Protein AF-T2IJ38-F1 (afdb_monomer)

Organism: NCBI:txid423474

Solvent-accessible surface area (backbone atoms only — not comparable to full-atom values): 4598 Å² total; per-residue (Å²): 138,87,87,78,96,72,68,68,89,38,47,45,69,87,73,58,68,84,81,49,53,96,43,47,73,55,25,54,52,48,21,52,48,28,61,78,62,78,41,79,90,68,84,63,44,67,44,81,77,54,90,81,30,29,35,58,74,46,47,66,59,54,51,52,9,56,60,47,34,53,70,76,63,114

Structure (mmCIF, N/CA/C/O backbone):
data_AF-T2IJ38-F1
#
_entry.id   AF-T2IJ38-F1
#
loop_
_atom_site.group_PDB
_atom_site.id
_atom_site.type_symbol
_atom_site.label_atom_id
_atom_site.label_alt_id
_atom_site.label_comp_id
_atom_site.label_asym_id
_atom_site.label_entity_id
_atom_site.label_seq_id
_atom_site.pdbx_PDB_ins_code
_atom_site.Cartn_x
_atom_site.Cartn_y
_atom_site.Cartn_z
_atom_site.occupancy
_atom_site.B_iso_or_equiv
_atom_site.auth_seq_id
_atom_site.auth_comp_id
_atom_site.auth_asym_id
_atom_site.auth_atom_id
_atom_site.pdbx_PDB_model_num
ATOM 1 N N . MET A 1 1 ? -12.575 -16.433 5.411 1.00 69.19 1 MET A N 1
ATOM 2 C CA . MET A 1 1 ? -11.768 -15.203 5.296 1.00 69.19 1 MET A CA 1
ATOM 3 C C . MET A 1 1 ? -12.334 -14.478 4.107 1.00 69.19 1 MET A C 1
ATOM 5 O O . MET A 1 1 ? -12.391 -15.086 3.045 1.00 69.19 1 MET A O 1
ATOM 9 N N . ASP A 1 2 ? -12.798 -13.254 4.319 1.00 85.75 2 ASP A N 1
ATOM 10 C CA . ASP A 1 2 ? -13.503 -12.490 3.296 1.00 85.75 2 ASP A CA 1
ATOM 11 C C . ASP A 1 2 ? -12.578 -11.390 2.786 1.00 85.75 2 ASP A C 1
ATOM 13 O O . ASP A 1 2 ? -11.868 -10.758 3.573 1.00 85.75 2 ASP A O 1
ATOM 17 N N . PHE A 1 3 ? -12.576 -11.185 1.473 1.00 87.62 3 PHE A N 1
ATOM 18 C CA . PHE A 1 3 ? -11.795 -10.142 0.822 1.00 87.62 3 PHE A CA 1
ATOM 19 C C . PHE A 1 3 ? -12.718 -9.011 0.390 1.00 87.62 3 PHE A C 1
ATOM 21 O O . PHE A 1 3 ? -13.829 -9.245 -0.086 1.00 87.62 3 PHE A O 1
ATOM 28 N N . PHE A 1 4 ? -12.236 -7.783 0.548 1.00 89.69 4 PHE A N 1
ATOM 29 C CA . PHE A 1 4 ? -12.956 -6.574 0.178 1.00 89.69 4 PHE A CA 1
ATOM 30 C C . PHE A 1 4 ? -12.057 -5.723 -0.708 1.00 89.69 4 PHE A C 1
ATOM 32 O O . PHE A 1 4 ? -10.881 -5.542 -0.399 1.00 89.69 4 PHE A O 1
ATOM 39 N N . LEU A 1 5 ? -12.625 -5.186 -1.785 1.00 90.62 5 LEU A N 1
ATOM 40 C CA . LEU A 1 5 ? -11.973 -4.139 -2.559 1.00 90.62 5 LEU A CA 1
ATOM 41 C C . LEU A 1 5 ? -12.168 -2.817 -1.820 1.00 90.62 5 LEU A C 1
ATOM 43 O O . LEU A 1 5 ? -13.293 -2.438 -1.487 1.00 90.62 5 LEU A O 1
ATOM 47 N N . ILE A 1 6 ? -11.057 -2.161 -1.518 1.00 90.94 6 ILE A N 1
ATOM 48 C CA . ILE A 1 6 ? -10.995 -0.906 -0.777 1.00 90.94 6 ILE A CA 1
ATOM 49 C C . ILE A 1 6 ? -10.071 0.009 -1.567 1.00 90.94 6 ILE A C 1
ATOM 51 O O . ILE A 1 6 ? -9.026 -0.439 -2.037 1.00 90.94 6 ILE A O 1
ATOM 55 N N . ASP A 1 7 ? -10.461 1.272 -1.705 1.00 91.94 7 ASP A N 1
ATOM 56 C CA . ASP A 1 7 ? -9.593 2.269 -2.316 1.00 91.94 7 ASP A CA 1
ATOM 57 C C . ASP A 1 7 ? -8.387 2.530 -1.404 1.00 91.94 7 ASP A C 1
ATOM 59 O O . ASP A 1 7 ? -8.524 2.722 -0.188 1.00 91.94 7 ASP A O 1
ATOM 63 N N . VAL A 1 8 ? -7.192 2.466 -1.986 1.00 92.56 8 VAL A N 1
ATOM 64 C CA . VAL A 1 8 ? -5.917 2.531 -1.266 1.00 92.56 8 VAL A CA 1
ATOM 65 C C . VAL A 1 8 ? -5.780 3.874 -0.545 1.00 92.56 8 VAL A C 1
ATOM 67 O O . VAL A 1 8 ? -5.204 3.925 0.543 1.00 92.56 8 VAL A O 1
ATOM 70 N N . ASP A 1 9 ? -6.363 4.940 -1.096 1.00 93.69 9 ASP A N 1
ATOM 71 C CA . ASP A 1 9 ? -6.362 6.287 -0.516 1.00 93.69 9 ASP A CA 1
ATOM 72 C C . ASP A 1 9 ? -7.095 6.377 0.842 1.00 93.69 9 ASP A C 1
ATOM 74 O O . ASP A 1 9 ? -6.795 7.243 1.670 1.00 93.69 9 ASP A O 1
ATOM 78 N N . THR A 1 10 ? -8.005 5.440 1.121 1.00 96.50 10 THR A N 1
ATOM 79 C CA . THR A 1 10 ? -8.750 5.367 2.385 1.00 96.50 10 THR A CA 1
ATOM 80 C C . THR A 1 10 ? -7.988 4.660 3.505 1.00 96.50 10 THR A C 1
ATOM 82 O O . THR A 1 10 ? -8.438 4.665 4.664 1.00 96.50 10 THR A O 1
ATOM 85 N N . ILE A 1 11 ? -6.838 4.055 3.185 1.00 97.06 11 ILE A N 1
ATOM 86 C CA . ILE A 1 11 ? -5.996 3.315 4.122 1.00 97.06 11 ILE A CA 1
ATOM 87 C C . ILE A 1 11 ? -4.940 4.253 4.712 1.00 97.06 11 ILE A C 1
ATOM 89 O O . ILE A 1 11 ? -4.117 4.840 4.018 1.00 97.06 11 ILE A O 1
ATOM 93 N N . LYS A 1 12 ? -4.918 4.352 6.040 1.00 97.06 12 LYS A N 1
ATOM 94 C CA . LYS A 1 12 ? -3.901 5.088 6.792 1.00 97.06 12 LYS A CA 1
ATOM 95 C C . LYS A 1 12 ? -2.818 4.126 7.266 1.00 97.06 12 LYS A C 1
ATOM 97 O O . LYS A 1 12 ? -3.077 3.268 8.108 1.00 97.06 12 LYS A O 1
ATOM 102 N N . CYS A 1 13 ? -1.601 4.300 6.757 1.00 97.31 13 CYS A N 1
ATOM 103 C CA . CYS A 1 13 ? -0.413 3.613 7.256 1.00 97.31 13 CYS A CA 1
ATOM 104 C C . CYS A 1 13 ? 0.304 4.482 8.300 1.00 97.31 13 CYS A C 1
ATOM 106 O O . CYS A 1 13 ? 0.652 5.632 8.026 1.00 97.31 13 CYS A O 1
ATOM 108 N N . SER A 1 14 ? 0.515 3.943 9.502 1.00 96.00 14 SER A N 1
ATOM 109 C CA . SER A 1 14 ? 1.234 4.621 10.591 1.00 96.00 14 SER A CA 1
ATOM 110 C C . SER A 1 14 ? 2.757 4.497 10.474 1.00 96.00 14 SER A C 1
ATOM 112 O O . SER A 1 14 ? 3.491 5.288 11.071 1.00 96.00 14 SER A O 1
ATOM 114 N N . ILE A 1 15 ? 3.243 3.530 9.692 1.00 96.69 15 ILE A N 1
ATOM 115 C CA . ILE A 1 15 ? 4.665 3.313 9.439 1.00 96.69 15 ILE A CA 1
ATOM 116 C C . ILE A 1 15 ? 5.101 4.227 8.292 1.00 96.69 15 ILE A C 1
ATOM 118 O O . ILE A 1 15 ? 4.574 4.087 7.196 1.00 96.69 15 ILE A O 1
ATOM 122 N N . PRO A 1 16 ? 6.044 5.163 8.498 1.00 96.69 16 PRO A N 1
ATOM 123 C CA . PRO A 1 16 ? 6.491 6.057 7.435 1.00 96.69 16 PRO A CA 1
ATOM 124 C C . PRO A 1 16 ? 7.393 5.336 6.427 1.00 96.69 16 PRO A C 1
ATOM 126 O O . PRO A 1 16 ? 8.122 4.408 6.778 1.00 96.69 16 PRO A O 1
ATOM 129 N N . TYR A 1 17 ? 7.443 5.852 5.194 1.00 95.38 17 TYR A N 1
ATOM 130 C CA . TYR A 1 17 ? 8.213 5.252 4.097 1.00 95.38 17 TYR A CA 1
ATOM 131 C C . TYR A 1 17 ? 9.694 5.051 4.434 1.00 95.38 17 TYR A C 1
ATOM 133 O O . TYR A 1 17 ? 10.299 4.053 4.061 1.00 95.38 17 TYR A O 1
ATOM 141 N N . SER A 1 18 ? 10.279 5.973 5.205 1.00 96.81 18 SER A N 1
ATOM 142 C CA . SER A 1 18 ? 11.672 5.891 5.659 1.00 96.81 18 SER A CA 1
ATOM 143 C C . SER A 1 18 ? 11.997 4.614 6.438 1.00 96.81 18 SER A C 1
ATOM 145 O O . SER A 1 18 ? 13.155 4.216 6.488 1.00 96.81 18 SER A O 1
ATOM 147 N N . LYS A 1 19 ? 10.997 3.952 7.031 1.00 96.81 19 LYS A N 1
ATOM 148 C CA . LYS A 1 19 ? 11.164 2.683 7.752 1.00 96.81 19 LYS A CA 1
ATOM 149 C C . LYS A 1 19 ? 11.137 1.452 6.849 1.00 96.81 19 LYS A C 1
ATOM 151 O O . LYS A 1 19 ? 11.503 0.381 7.317 1.00 96.81 19 LYS A O 1
ATOM 156 N N . VAL A 1 20 ? 10.740 1.598 5.585 1.00 96.00 20 VAL A N 1
ATOM 157 C CA . VAL A 1 20 ? 10.692 0.503 4.603 1.00 96.00 20 VAL A CA 1
ATOM 158 C C . VAL A 1 20 ? 11.642 0.709 3.419 1.00 96.00 20 VAL A C 1
ATOM 160 O O . VAL A 1 20 ? 11.627 -0.088 2.489 1.00 96.00 20 VAL A O 1
ATOM 163 N N . GLN A 1 21 ? 12.494 1.740 3.443 1.00 95.44 21 GLN A N 1
ATOM 164 C CA . GLN A 1 21 ? 13.422 2.054 2.343 1.00 95.44 21 GLN A CA 1
ATOM 165 C C . GLN A 1 21 ? 14.373 0.902 1.994 1.00 95.44 21 GLN A C 1
ATOM 167 O O . GLN A 1 21 ? 14.673 0.690 0.822 1.00 95.44 21 GLN A O 1
ATOM 172 N N . ASP A 1 22 ? 14.790 0.100 2.976 1.00 97.50 22 ASP A N 1
ATOM 173 C CA . ASP A 1 22 ? 15.636 -1.080 2.732 1.00 97.50 22 ASP A CA 1
ATOM 174 C C . ASP A 1 22 ? 14.946 -2.135 1.837 1.00 97.50 22 ASP A C 1
ATOM 176 O O . ASP A 1 22 ? 15.604 -2.992 1.240 1.00 97.50 22 ASP A O 1
ATOM 180 N N . TYR A 1 23 ? 13.619 -2.044 1.692 1.00 96.81 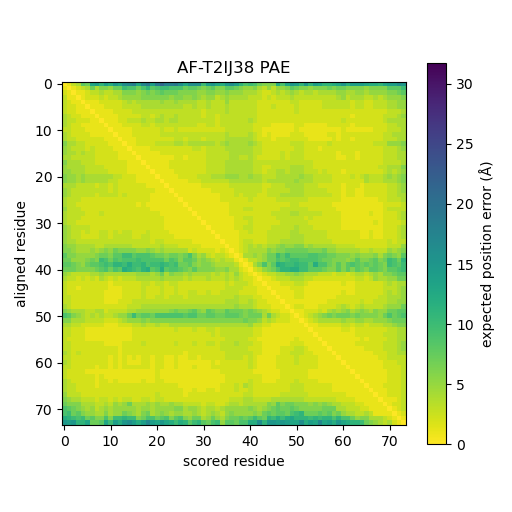23 TYR A N 1
ATOM 181 C CA . TYR A 1 23 ? 12.781 -2.914 0.871 1.00 96.81 23 TYR A CA 1
ATOM 182 C C . TYR A 1 23 ? 12.401 -2.296 -0.483 1.00 96.81 23 TYR A C 1
ATOM 184 O O . TYR A 1 23 ? 11.580 -2.882 -1.185 1.00 96.81 23 TYR A O 1
ATOM 192 N N . GLU A 1 24 ? 13.015 -1.182 -0.908 1.00 96.75 24 GLU A N 1
ATOM 193 C CA . GLU A 1 24 ? 12.699 -0.480 -2.171 1.00 96.75 24 GLU A CA 1
ATOM 194 C C . GLU A 1 24 ? 12.597 -1.433 -3.370 1.00 96.75 24 GLU A C 1
ATOM 196 O O . GLU A 1 24 ? 11.606 -1.435 -4.091 1.00 96.75 24 GLU A O 1
ATOM 201 N N . ARG A 1 25 ? 13.580 -2.331 -3.533 1.00 97.25 25 ARG A N 1
ATOM 202 C CA . ARG A 1 25 ? 13.585 -3.308 -4.636 1.00 97.25 25 ARG A CA 1
ATOM 203 C C . ARG A 1 25 ? 12.391 -4.263 -4.602 1.00 97.25 25 ARG A C 1
ATOM 205 O O . ARG A 1 25 ? 11.955 -4.735 -5.648 1.00 97.25 25 ARG A O 1
ATOM 212 N N . GLN A 1 26 ? 11.898 -4.599 -3.412 1.00 96.00 26 GLN A N 1
ATOM 213 C CA . GLN A 1 26 ? 10.724 -5.457 -3.255 1.00 96.00 26 GLN A CA 1
ATOM 214 C C . GLN A 1 26 ? 9.447 -4.674 -3.556 1.00 96.00 26 GLN A C 1
ATOM 216 O O . GLN A 1 26 ? 8.595 -5.189 -4.273 1.00 96.00 26 GLN A O 1
ATOM 221 N 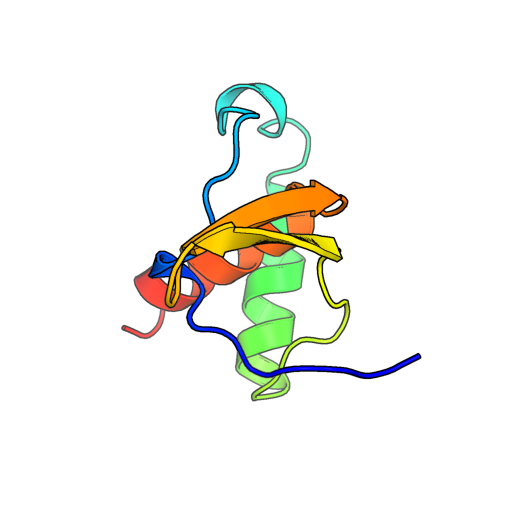N . ILE A 1 27 ? 9.364 -3.424 -3.091 1.00 96.19 27 ILE A N 1
ATOM 222 C CA . ILE A 1 27 ? 8.272 -2.493 -3.401 1.00 96.19 27 ILE A CA 1
ATOM 223 C C . ILE A 1 27 ? 8.161 -2.299 -4.920 1.00 96.19 27 ILE A C 1
ATOM 225 O O . ILE A 1 27 ? 7.081 -2.468 -5.478 1.00 96.19 27 ILE A O 1
ATOM 229 N N . ASP A 1 28 ? 9.279 -2.033 -5.601 1.00 95.69 28 ASP A N 1
ATOM 230 C CA . ASP A 1 28 ? 9.348 -1.900 -7.063 1.00 95.69 28 ASP A CA 1
ATOM 231 C C . ASP A 1 28 ? 8.864 -3.145 -7.787 1.00 95.69 28 ASP A C 1
ATOM 233 O O . ASP A 1 28 ? 8.057 -3.085 -8.716 1.00 95.69 28 ASP A O 1
ATOM 237 N N . ARG A 1 29 ? 9.371 -4.302 -7.363 1.00 94.88 29 ARG A N 1
ATOM 238 C CA . ARG A 1 29 ? 9.000 -5.572 -7.971 1.00 94.88 29 ARG A CA 1
ATOM 239 C C . ARG A 1 29 ? 7.509 -5.849 -7.799 1.00 94.88 29 ARG A C 1
ATOM 241 O O . ARG A 1 29 ? 6.874 -6.276 -8.754 1.00 94.88 29 ARG A O 1
ATOM 248 N N . LEU A 1 30 ? 6.966 -5.616 -6.606 1.00 94.88 30 LEU A N 1
ATOM 249 C CA . LEU A 1 30 ? 5.545 -5.809 -6.327 1.00 94.88 30 LEU A CA 1
ATOM 250 C C . LEU A 1 30 ? 4.677 -4.829 -7.116 1.00 94.88 30 LEU A C 1
ATOM 252 O O . LEU A 1 30 ? 3.663 -5.252 -7.652 1.00 94.88 30 LEU A O 1
ATOM 256 N N . ALA A 1 31 ? 5.086 -3.56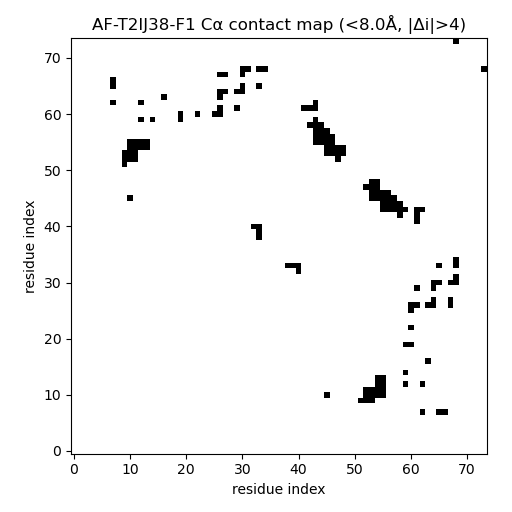6 -7.248 1.00 94.25 31 ALA A N 1
ATOM 257 C CA . ALA A 1 31 ? 4.348 -2.579 -8.032 1.00 94.25 31 ALA A CA 1
ATOM 258 C C . ALA A 1 31 ? 4.226 -3.002 -9.505 1.00 94.25 31 ALA A C 1
ATOM 260 O O . ALA A 1 31 ? 3.128 -3.008 -10.053 1.00 94.25 31 ALA A O 1
ATOM 261 N N . ASN A 1 32 ? 5.329 -3.445 -10.119 1.00 93.69 32 ASN A N 1
ATOM 262 C CA . ASN A 1 32 ? 5.295 -3.962 -11.490 1.00 93.69 32 ASN A CA 1
ATOM 263 C C . ASN A 1 32 ? 4.411 -5.210 -11.610 1.00 93.69 32 ASN A C 1
ATOM 265 O O . ASN A 1 32 ? 3.613 -5.306 -12.530 1.00 93.69 32 ASN A O 1
ATOM 269 N N . LEU A 1 33 ? 4.482 -6.133 -10.646 1.00 93.94 33 LEU A N 1
ATOM 270 C CA . LEU A 1 33 ? 3.621 -7.318 -10.649 1.00 93.94 33 LEU A CA 1
ATOM 271 C C . LEU A 1 33 ? 2.131 -6.974 -10.509 1.00 93.94 33 LEU A C 1
ATOM 273 O O . LEU A 1 33 ? 1.299 -7.655 -11.102 1.00 93.94 33 LEU A O 1
ATOM 277 N N . ILE A 1 34 ? 1.784 -5.946 -9.730 1.00 92.44 34 ILE A N 1
ATOM 278 C CA . ILE A 1 34 ? 0.398 -5.478 -9.597 1.00 92.44 34 ILE A CA 1
ATOM 279 C C . ILE A 1 34 ? -0.114 -4.940 -10.939 1.00 92.44 34 ILE A C 1
ATOM 281 O O . ILE A 1 34 ? -1.220 -5.291 -11.343 1.00 92.44 34 ILE A O 1
ATOM 285 N N . LEU A 1 35 ? 0.704 -4.152 -11.646 1.00 91.12 35 LEU A N 1
ATOM 286 C CA . LEU A 1 35 ? 0.390 -3.657 -12.991 1.00 91.12 35 LEU A CA 1
ATOM 287 C C . LEU A 1 35 ? 0.226 -4.810 -13.989 1.00 91.12 35 LEU A C 1
ATOM 289 O O . LEU A 1 35 ? -0.798 -4.904 -14.658 1.00 91.12 35 LEU A O 1
ATOM 293 N N . ASP A 1 36 ? 1.199 -5.722 -14.036 1.00 91.56 36 ASP A N 1
ATOM 294 C CA . ASP A 1 36 ? 1.218 -6.840 -14.987 1.00 91.56 36 ASP A CA 1
ATOM 295 C C . ASP A 1 36 ? 0.055 -7.822 -14.780 1.00 91.56 36 ASP A C 1
ATOM 297 O O . ASP A 1 36 ? -0.369 -8.496 -15.719 1.00 91.56 36 ASP A O 1
ATOM 301 N N . SER A 1 37 ? -0.431 -7.951 -13.542 1.00 89.25 37 SER A N 1
ATOM 302 C CA . SER A 1 37 ? -1.513 -8.878 -13.192 1.00 89.25 37 SER A CA 1
ATOM 303 C C . SER A 1 37 ? -2.901 -8.240 -13.155 1.00 89.25 37 SER A C 1
ATOM 305 O O . SER A 1 37 ? -3.866 -8.954 -12.884 1.00 89.25 37 SER A O 1
ATOM 307 N N . GLU A 1 38 ? -3.008 -6.930 -13.410 1.00 83.12 38 GLU A N 1
ATOM 308 C CA . GLU A 1 38 ? -4.244 -6.144 -13.257 1.00 83.12 38 GLU A CA 1
ATOM 309 C C . GLU A 1 38 ? -4.908 -6.340 -11.874 1.00 83.12 38 GLU A C 1
ATOM 311 O O . GLU A 1 38 ? -6.131 -6.295 -11.723 1.00 83.12 38 GLU A O 1
ATOM 316 N N . GLY A 1 39 ? -4.108 -6.602 -10.835 1.00 79.44 39 GLY A N 1
ATOM 317 C CA . GLY A 1 39 ? -4.631 -7.022 -9.541 1.00 79.44 39 GLY A CA 1
ATOM 318 C C . GLY A 1 39 ? -3.585 -7.127 -8.438 1.00 79.44 39 GLY A C 1
ATOM 319 O O . GLY A 1 39 ? -2.380 -7.056 -8.653 1.00 79.44 39 GLY A O 1
ATOM 320 N N . ILE A 1 40 ? -4.054 -7.287 -7.200 1.00 78.44 40 ILE A N 1
ATOM 321 C CA . ILE A 1 40 ? -3.173 -7.393 -6.035 1.00 78.44 40 ILE A CA 1
ATOM 322 C C . ILE A 1 40 ? -2.889 -8.871 -5.769 1.00 78.44 40 ILE A C 1
ATOM 324 O O . ILE A 1 40 ? -3.805 -9.651 -5.519 1.00 78.44 40 ILE A O 1
ATOM 328 N N . ILE A 1 41 ? -1.610 -9.251 -5.783 1.00 77.94 41 ILE A N 1
ATOM 329 C CA . ILE A 1 41 ? -1.188 -10.637 -5.523 1.00 77.94 41 ILE A CA 1
ATOM 330 C C . ILE A 1 41 ? -1.221 -10.958 -4.022 1.00 77.94 41 ILE A C 1
ATOM 332 O O . ILE A 1 41 ? -1.587 -12.067 -3.636 1.00 77.94 41 ILE A O 1
ATOM 336 N N . ASN A 1 42 ? -0.848 -9.992 -3.173 1.00 87.19 42 ASN A N 1
ATOM 337 C CA . ASN A 1 42 ? -0.805 -10.155 -1.722 1.00 87.19 42 ASN A CA 1
ATOM 338 C C . ASN A 1 42 ? -1.662 -9.076 -1.029 1.00 87.19 42 ASN A C 1
ATOM 340 O O . ASN A 1 42 ? -1.274 -7.905 -1.033 1.00 87.19 42 ASN A O 1
ATOM 344 N N . PRO A 1 43 ? -2.839 -9.425 -0.478 1.00 90.56 43 PRO A N 1
ATOM 345 C CA . PRO A 1 43 ? -3.715 -8.459 0.169 1.00 90.56 43 PRO A CA 1
ATOM 346 C C . PRO A 1 43 ? -3.140 -7.993 1.510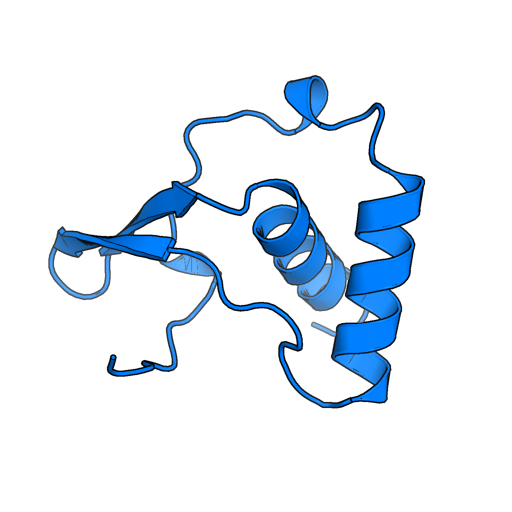 1.00 90.56 43 PRO A C 1
ATOM 348 O O . PRO A 1 43 ? -2.519 -8.756 2.249 1.00 90.56 43 PRO A O 1
ATOM 351 N N . VAL A 1 44 ? -3.410 -6.734 1.849 1.00 94.75 44 VAL A N 1
ATOM 352 C CA . VAL A 1 44 ? -3.056 -6.153 3.148 1.00 94.75 44 VAL A CA 1
ATOM 353 C C . VAL A 1 44 ? -4.144 -6.408 4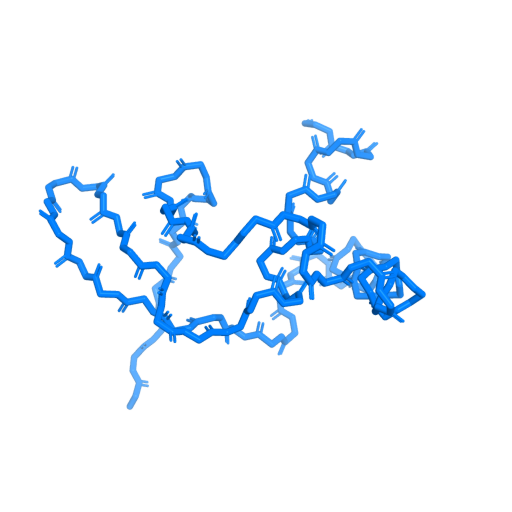.185 1.00 94.75 44 VAL A C 1
ATOM 355 O O . VAL A 1 44 ? -5.324 -6.554 3.856 1.00 94.75 44 VAL A O 1
ATOM 358 N N . PHE A 1 45 ? -3.765 -6.411 5.460 1.00 95.75 45 PHE A N 1
ATOM 359 C CA . PHE A 1 45 ? -4.728 -6.498 6.553 1.00 95.75 45 PHE A CA 1
ATOM 360 C C . PHE A 1 45 ? -5.015 -5.105 7.080 1.00 95.75 45 PHE A C 1
ATOM 362 O O . PHE A 1 45 ? -4.101 -4.351 7.421 1.00 95.75 45 PHE A O 1
ATOM 369 N N . VAL A 1 46 ? -6.298 -4.781 7.185 1.00 96.38 46 VAL A N 1
ATOM 370 C CA . VAL A 1 46 ? -6.752 -3.478 7.657 1.00 96.38 46 VAL A CA 1
ATOM 371 C C . VAL A 1 46 ? -7.801 -3.612 8.747 1.00 96.38 46 VAL A C 1
ATOM 373 O O . VAL A 1 46 ? -8.562 -4.579 8.807 1.00 96.38 46 VAL A O 1
ATOM 376 N N . LYS A 1 47 ? -7.880 -2.588 9.591 1.00 96.50 47 LYS A N 1
ATOM 377 C CA . LYS A 1 47 ? -8.949 -2.395 10.566 1.00 96.50 47 LYS A CA 1
ATOM 378 C C . LYS A 1 47 ? -9.823 -1.236 10.110 1.00 96.50 47 LYS A C 1
ATOM 380 O O . LYS A 1 47 ? -9.326 -0.137 9.888 1.00 96.50 47 LYS A O 1
ATOM 385 N N . LYS A 1 48 ? -11.136 -1.447 10.003 1.00 96.44 48 LYS A N 1
ATOM 386 C CA . LYS A 1 48 ? -12.081 -0.354 9.736 1.00 96.44 48 LYS A CA 1
ATOM 387 C C . LYS A 1 48 ? -12.140 0.578 10.950 1.00 96.44 48 LYS A C 1
ATOM 389 O O . LYS A 1 48 ? -12.425 0.124 12.057 1.00 96.44 48 LYS A O 1
ATOM 394 N N . ILE A 1 49 ? -11.890 1.865 10.732 1.00 97.19 49 ILE A N 1
ATOM 395 C CA . ILE A 1 49 ? -11.900 2.907 11.775 1.00 97.19 49 ILE A CA 1
ATOM 396 C C . ILE A 1 49 ? -12.971 3.983 11.536 1.00 97.19 49 ILE A C 1
ATOM 398 O O . ILE A 1 49 ? -13.163 4.857 12.375 1.00 97.19 49 ILE A O 1
ATOM 402 N N . GLY A 1 50 ? -13.700 3.914 10.418 1.00 94.50 50 GLY A N 1
ATOM 403 C CA . GLY A 1 50 ? -14.808 4.816 10.109 1.00 94.50 50 GLY A CA 1
ATOM 404 C C . GLY A 1 50 ? -15.565 4.420 8.841 1.00 94.50 50 GLY A C 1
ATOM 405 O O . GLY A 1 50 ? -15.377 3.328 8.296 1.00 94.50 50 GLY A O 1
ATOM 406 N N . SER A 1 51 ? -16.428 5.313 8.361 1.00 89.19 51 SER A N 1
ATOM 407 C CA . SER A 1 51 ? -17.061 5.188 7.043 1.00 89.19 51 SER A CA 1
ATOM 408 C C . SER A 1 51 ? -16.004 5.431 5.968 1.00 89.19 51 SER A C 1
ATOM 410 O O . SER A 1 51 ? -15.498 6.543 5.871 1.00 89.19 51 SER A O 1
ATOM 412 N N . ASN A 1 52 ? -15.641 4.391 5.212 1.00 91.50 52 ASN A N 1
ATOM 413 C CA . ASN A 1 52 ? -14.568 4.418 4.208 1.00 91.50 52 ASN A CA 1
ATOM 414 C C . ASN A 1 52 ? -13.233 4.937 4.765 1.00 91.50 52 ASN A C 1
ATOM 416 O O . ASN A 1 52 ? -12.566 5.763 4.155 1.00 91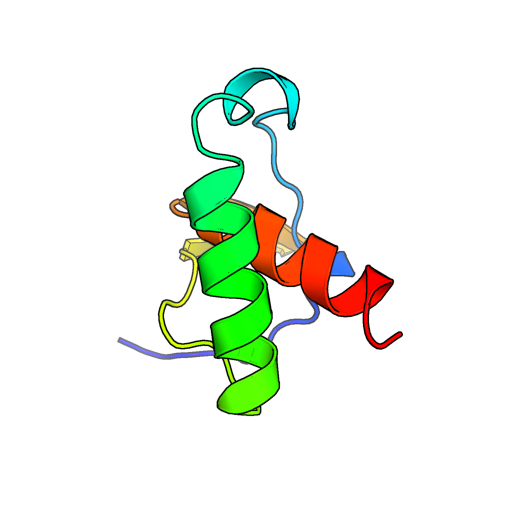.50 52 ASN A O 1
ATOM 420 N N . SER A 1 53 ? -12.861 4.489 5.965 1.00 96.19 53 SER A N 1
ATOM 421 C CA . SER A 1 53 ? -11.545 4.775 6.527 1.00 96.19 53 SER A CA 1
ATOM 422 C C . SER A 1 53 ? -11.013 3.553 7.247 1.00 96.19 53 SER A 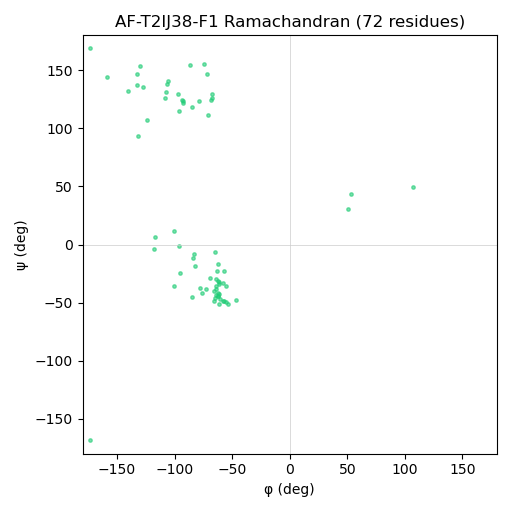C 1
ATOM 424 O O . SER A 1 53 ? -11.715 2.928 8.057 1.00 96.19 53 SER A O 1
ATOM 426 N N . TYR A 1 54 ? -9.764 3.232 6.939 1.00 97.88 54 TYR A N 1
ATOM 427 C CA . TYR A 1 54 ? -9.102 2.018 7.370 1.00 97.88 54 TYR A CA 1
ATOM 428 C C . TYR A 1 54 ? -7.718 2.345 7.921 1.00 97.88 54 TYR A C 1
ATOM 430 O O . TYR A 1 54 ? -7.057 3.276 7.471 1.00 97.88 54 TYR A O 1
ATOM 438 N N . GLU A 1 55 ? -7.285 1.581 8.910 1.00 97.94 55 GLU A N 1
ATOM 439 C CA . GLU A 1 55 ? -5.926 1.610 9.439 1.00 97.94 55 GLU A CA 1
ATOM 440 C C . GLU A 1 55 ? -5.203 0.344 8.983 1.00 97.94 55 GLU A C 1
ATOM 442 O O . GLU A 1 55 ? -5.752 -0.756 9.110 1.00 97.94 55 GLU A O 1
ATOM 447 N N . LEU A 1 56 ? -3.994 0.495 8.441 1.00 97.81 56 LEU A N 1
ATOM 448 C CA . LEU A 1 56 ? -3.155 -0.641 8.075 1.00 97.81 56 LEU A CA 1
ATOM 449 C C . LEU A 1 56 ? -2.708 -1.377 9.343 1.00 97.81 56 LEU A C 1
ATOM 451 O O . LEU A 1 56 ? -2.139 -0.774 10.250 1.00 97.81 56 LEU A O 1
ATOM 455 N N . VAL A 1 57 ? -2.966 -2.682 9.391 1.00 97.56 57 VAL A N 1
ATOM 456 C CA . VAL A 1 57 ? -2.549 -3.572 10.485 1.00 97.56 57 VAL A CA 1
ATOM 457 C C . VAL A 1 57 ? -1.310 -4.373 10.091 1.00 97.56 57 VAL A C 1
ATOM 459 O O . VAL A 1 57 ? -0.468 -4.640 10.943 1.00 97.56 57 VAL A O 1
ATOM 462 N N . TYR A 1 58 ? -1.210 -4.775 8.820 1.00 95.88 58 TYR A N 1
ATOM 463 C CA . TYR A 1 58 ? -0.075 -5.528 8.288 1.00 95.88 58 TYR A CA 1
ATOM 464 C C . TYR A 1 58 ? 0.013 -5.390 6.765 1.00 95.88 58 TYR A C 1
ATOM 466 O O . TYR A 1 58 ? -1.021 -5.397 6.088 1.00 95.88 58 TYR A O 1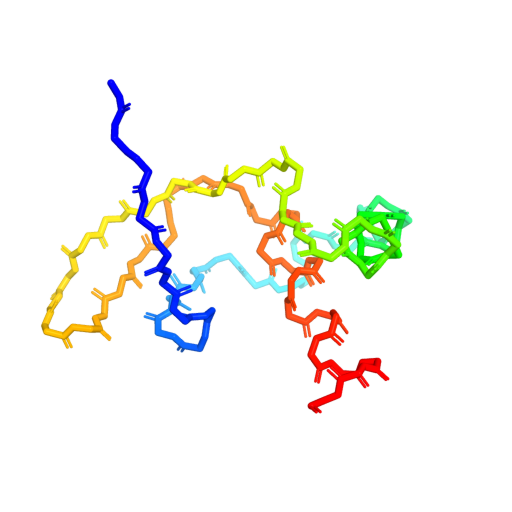
ATOM 474 N N . GLY A 1 59 ? 1.240 -5.346 6.241 1.00 95.94 59 GLY A N 1
ATOM 475 C CA . GLY A 1 59 ? 1.522 -5.328 4.802 1.00 95.94 59 GLY A CA 1
ATOM 476 C C . GLY A 1 59 ? 2.001 -3.961 4.324 1.00 95.94 59 GLY A C 1
ATOM 477 O O . GLY A 1 59 ? 1.464 -3.393 3.378 1.00 95.94 59 GLY A O 1
ATOM 478 N N . GLU A 1 60 ? 2.981 -3.384 5.017 1.00 97.12 60 GLU A N 1
ATOM 479 C CA . GLU A 1 60 ? 3.543 -2.065 4.725 1.00 97.12 60 GLU A CA 1
ATOM 480 C C . GLU A 1 60 ? 4.242 -2.038 3.364 1.00 97.12 60 GLU A C 1
ATOM 482 O O . GLU A 1 60 ? 4.126 -1.057 2.631 1.00 97.12 60 GLU A O 1
ATOM 487 N N . ILE A 1 61 ? 4.943 -3.118 3.007 1.00 96.50 61 ILE A N 1
ATOM 488 C CA . ILE A 1 61 ? 5.649 -3.237 1.726 1.00 96.50 61 ILE A CA 1
ATOM 489 C C . ILE A 1 61 ? 4.629 -3.259 0.580 1.00 96.50 61 ILE A C 1
ATOM 491 O O . ILE A 1 61 ? 4.758 -2.492 -0.372 1.00 96.50 61 ILE A O 1
ATOM 495 N N . GLU A 1 62 ? 3.587 -4.082 0.695 1.00 96.00 62 GLU A N 1
ATOM 496 C CA . GLU A 1 62 ? 2.483 -4.171 -0.263 1.00 96.00 62 GLU A CA 1
ATOM 497 C C . GLU A 1 62 ? 1.715 -2.853 -0.359 1.00 96.00 62 GLU A C 1
ATOM 499 O O . GLU A 1 62 ? 1.438 -2.382 -1.461 1.00 96.00 62 GLU A O 1
ATOM 504 N N . TYR A 1 63 ? 1.419 -2.220 0.780 1.00 96.25 63 TYR A N 1
ATOM 505 C CA . TYR A 1 63 ? 0.789 -0.902 0.823 1.00 96.25 63 TYR A CA 1
ATOM 506 C C . TYR A 1 63 ? 1.593 0.119 0.018 1.00 96.25 63 TYR A C 1
ATOM 508 O O . TYR A 1 63 ? 1.049 0.801 -0.852 1.00 96.25 63 TYR A O 1
ATOM 516 N N . TYR A 1 64 ? 2.904 0.194 0.244 1.00 96.38 64 TYR A N 1
ATOM 517 C CA . TYR A 1 64 ? 3.747 1.123 -0.497 1.00 96.38 64 TYR A CA 1
ATOM 518 C C . TYR A 1 64 ? 3.922 0.748 -1.970 1.00 96.38 64 TYR A C 1
ATOM 520 O O . TYR A 1 64 ? 4.061 1.653 -2.794 1.00 96.38 64 TYR A O 1
ATOM 528 N N . ALA A 1 65 ? 3.846 -0.536 -2.324 1.00 95.50 65 ALA A N 1
ATOM 529 C CA . ALA A 1 65 ? 3.809 -0.967 -3.718 1.00 95.50 65 ALA A CA 1
ATOM 530 C C . ALA A 1 65 ? 2.534 -0.468 -4.416 1.00 95.50 65 ALA A C 1
ATOM 532 O O . ALA A 1 65 ? 2.631 0.130 -5.484 1.00 95.50 65 ALA A O 1
ATOM 533 N N . MET A 1 66 ? 1.363 -0.602 -3.783 1.00 93.88 66 MET A N 1
ATOM 534 C CA . MET A 1 66 ? 0.089 -0.089 -4.311 1.00 93.88 66 MET A CA 1
ATOM 535 C C . MET A 1 66 ? 0.098 1.439 -4.476 1.00 93.88 66 MET A C 1
ATOM 537 O O . MET A 1 66 ? -0.308 1.954 -5.514 1.00 93.88 66 MET A O 1
ATOM 541 N N . ILE A 1 67 ? 0.646 2.176 -3.503 1.00 94.25 67 ILE A N 1
ATOM 542 C CA . ILE A 1 67 ? 0.833 3.634 -3.624 1.00 94.25 67 ILE A CA 1
ATOM 543 C C . ILE A 1 67 ? 1.762 3.989 -4.796 1.00 94.25 67 ILE A C 1
ATOM 545 O O . ILE A 1 67 ? 1.603 5.036 -5.422 1.00 94.25 67 ILE A O 1
ATOM 549 N N . LYS A 1 68 ? 2.766 3.152 -5.080 1.00 93.56 68 LYS A N 1
ATOM 550 C CA . LYS A 1 68 ? 3.700 3.367 -6.190 1.00 93.56 68 LYS A CA 1
ATOM 551 C C . LYS A 1 68 ? 3.043 3.098 -7.544 1.00 93.56 68 LYS A C 1
ATOM 553 O O . LYS A 1 68 ? 3.284 3.873 -8.463 1.00 93.56 68 LYS A O 1
ATOM 558 N N . VAL A 1 69 ? 2.180 2.085 -7.642 1.00 92.50 69 VAL A N 1
ATOM 559 C CA . VAL A 1 69 ? 1.371 1.792 -8.841 1.00 92.50 69 VAL A CA 1
ATOM 560 C C . VAL A 1 69 ? 0.575 3.020 -9.273 1.00 92.50 69 VAL A C 1
ATOM 562 O O . VAL A 1 69 ? 0.761 3.468 -10.397 1.00 92.50 69 VAL A O 1
ATOM 565 N N . GLY A 1 70 ? -0.174 3.654 -8.362 1.00 85.62 70 GLY A N 1
ATOM 566 C CA . GLY A 1 70 ? -0.949 4.867 -8.676 1.00 85.62 70 GLY A CA 1
ATOM 567 C C . GLY A 1 70 ? -0.112 6.102 -9.054 1.00 85.62 70 GLY A C 1
ATOM 568 O O . GLY A 1 70 ? -0.659 7.136 -9.417 1.00 85.62 70 GLY A O 1
ATOM 569 N N . LYS A 1 71 ? 1.224 6.037 -8.953 1.00 84.81 71 LYS A N 1
ATOM 570 C CA . LYS A 1 71 ? 2.137 7.063 -9.496 1.00 84.81 71 LYS A CA 1
ATOM 571 C C . LYS A 1 71 ? 2.669 6.709 -10.884 1.00 84.81 71 LYS A C 1
ATOM 573 O O . LYS A 1 71 ? 3.127 7.608 -11.585 1.00 84.81 71 LYS A O 1
ATOM 578 N N . ILE A 1 72 ? 2.702 5.421 -11.221 1.00 84.81 72 ILE A N 1
ATOM 579 C CA . ILE A 1 72 ? 3.170 4.901 -12.510 1.00 84.81 72 ILE A CA 1
ATOM 580 C C . ILE A 1 72 ? 2.023 4.951 -13.526 1.00 84.81 72 ILE A C 1
ATOM 582 O O . ILE A 1 72 ?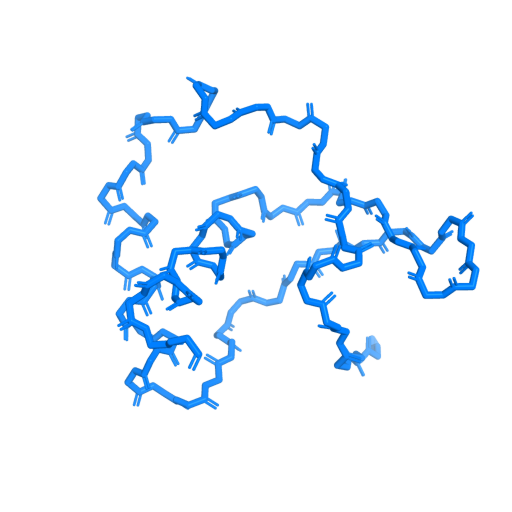 2.239 5.422 -14.639 1.00 84.81 72 ILE A O 1
ATOM 586 N N . ASP A 1 73 ? 0.831 4.516 -13.115 1.00 79.88 73 ASP A N 1
ATOM 587 C CA . ASP A 1 73 ? -0.403 4.516 -13.905 1.00 79.88 73 ASP A CA 1
ATOM 588 C C . ASP A 1 73 ? -1.546 5.112 -13.050 1.00 79.88 73 ASP A C 1
ATOM 590 O O . ASP A 1 73 ? -2.083 4.412 -12.185 1.00 79.88 73 ASP A O 1
ATOM 594 N N . PRO A 1 74 ? -1.796 6.433 -13.160 1.00 69.19 74 PRO A N 1
ATOM 595 C CA . PRO A 1 74 ? -2.720 7.173 -12.296 1.00 69.19 74 PRO A CA 1
ATOM 596 C C . PRO A 1 74 ? -4.205 7.023 -12.651 1.00 69.19 74 PRO A C 1
ATOM 598 O O . PRO A 1 74 ? -4.541 6.941 -13.855 1.00 69.19 74 PRO A O 1
#

Mean predicted aligned error: 3.19 Å

Nearest PDB structures (foldseek):
  7ng0-assembly1_A-2  TM=7.363E-01  e=2.369E-03  Geobacillus thermoleovorans CCB_US3_UF5
  7ol9-assembly1_A  TM=6.971E-01  e=7.475E-03  Bacillus subtilis subsp. subtilis str. 168
  5ujd-assembly1_B  TM=7.536E-01  e=3.308E-02  Staphylococcus pseudintermedius
  5fr0-assembly1_A  TM=3.022E-01  e=4.922E+00  Clostridium perfringens
  5fqh-assembly1_A  TM=2.796E-01  e=5.266E+00  Clostridium perfringens

Sequence (74 aa):
MDFFLIDVDTIKCSIPYSKVQDYERQIDRLANLILDSEGIINPVFVKKIGSNSYELVYGEIEYYAMIKVGKIDP

Foldseek 3Di:
DDDDDADLVQEDEPDDPVVCVVCVVVLQVQLVVCVVVVHHPDDFDWDDPDDRHTYTPDDVSSSSSVVVNVVVPD

Radius of gyration: 12.02 Å; Cα contacts (8 Å, |Δi|>4): 77; chains: 1; bounding box: 33×22×27 Å

Secondary structure (DSSP, 8-state):
-------GGGEE--S-GGGTGGGHHHHHHHHHHHHHTTS-SSPPEEEEEETTEEEEEE-HHHHHHHHHHHHH--

pLDDT: mean 92.52, std 6.24, range [69.19, 97.94]